Protein AF-A0A2V5XGE8-F1 (afdb_monomer)

Sequence (88 aa):
MRQVKLTGREASVVRAIGFAESMLGADIQDHVRMESEDVTDTLNSLMAAGFVESIPYAEEVQLAEMPVTAFELNPAYTHELKRALVRS

Nearest PDB structures (foldseek):
  2qww-assembly1_A  TM=8.102E-01  e=1.713E-02  Listeria monocytogenes serotype 4b str. F2365
  2fxa-assembly3_C  TM=8.169E-01  e=5.010E-02  Bacillus subtilis
  6pcp-assembly2_C  TM=7.977E-01  e=8.843E-02  Bordetella pertussis
  6pco-assembly2_C  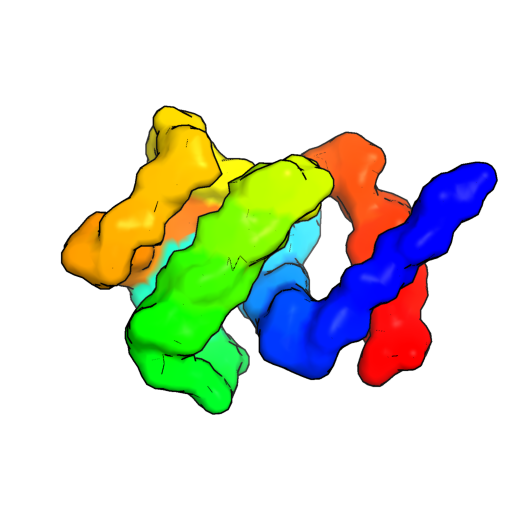TM=7.769E-01  e=8.302E-02  Bordetella bronchiseptica
  4gxo-assembly1_B  TM=7.245E-01  e=4.703E-02  Staphylococcus aureus subsp. aureus str. Newman

Secondary structure (DSSP, 8-state):
-------HHHHHHHHHH-SSS-EEHHHHHHHSSS-HHHHHHHHHHHHHTTSEEEES--SS--TTTGGG-EEEE-GGGHHHHHHHHH--

pLDDT: mean 93.74, std 7.92, range [57.44, 98.5]

Foldseek 3Di:
DDQDADDPLLLQLDVQCDADDWDALLSSPVSDPDDLVSSQVSQLVCLCVVQKAWVVGDNGDDSVRRRGIIMHGRPVCVVNSVVNNVVD

Structure (mmCIF, N/CA/C/O backbone):
data_AF-A0A2V5XGE8-F1
#
_entry.id   AF-A0A2V5XGE8-F1
#
loop_
_atom_site.group_PDB
_atom_site.id
_atom_site.type_symbol
_atom_site.label_atom_id
_atom_site.label_alt_id
_atom_site.label_comp_id
_atom_site.label_asym_id
_atom_site.label_entity_id
_atom_site.label_seq_id
_atom_site.pdbx_PDB_ins_code
_atom_site.Cartn_x
_atom_site.Cartn_y
_atom_site.Cartn_z
_atom_site.occupancy
_atom_site.B_iso_or_equiv
_atom_site.auth_seq_id
_atom_site.auth_comp_id
_atom_site.auth_asym_id
_atom_site.auth_atom_id
_atom_site.pdbx_PDB_model_num
ATOM 1 N N . MET A 1 1 ? 2.403 7.760 21.667 1.00 57.44 1 MET A N 1
ATOM 2 C CA . MET A 1 1 ? 2.264 6.826 20.526 1.00 57.44 1 MET A CA 1
ATOM 3 C C . MET A 1 1 ? 1.648 7.598 19.370 1.00 57.44 1 MET A C 1
ATOM 5 O O . MET A 1 1 ? 0.630 8.243 19.595 1.00 57.44 1 MET A O 1
ATOM 9 N N . ARG A 1 2 ? 2.276 7.624 18.187 1.00 62.78 2 ARG A N 1
ATOM 10 C CA . ARG A 1 2 ? 1.714 8.320 17.016 1.00 62.78 2 ARG A CA 1
ATOM 11 C C . ARG A 1 2 ? 0.448 7.583 16.570 1.00 62.78 2 ARG A C 1
ATOM 13 O O . ARG A 1 2 ? 0.469 6.370 16.405 1.00 62.78 2 ARG A O 1
ATOM 20 N N . GLN A 1 3 ? -0.663 8.301 16.438 1.00 78.44 3 GLN A N 1
ATOM 21 C CA . GLN A 1 3 ? -1.904 7.727 15.930 1.00 78.44 3 GLN A CA 1
ATOM 22 C C . GLN A 1 3 ? -1.811 7.670 14.404 1.00 78.44 3 GLN A C 1
ATOM 24 O O . GLN A 1 3 ? -1.862 8.714 13.758 1.00 78.44 3 GLN A O 1
ATOM 29 N N . VAL A 1 4 ? -1.671 6.468 13.840 1.00 88.44 4 VAL A N 1
ATOM 30 C CA . VAL A 1 4 ? -1.793 6.269 12.391 1.00 88.44 4 VAL A CA 1
ATOM 31 C C . VAL A 1 4 ? -3.237 6.553 11.983 1.00 88.44 4 VAL A C 1
ATOM 33 O O . VAL A 1 4 ? -4.183 6.105 12.639 1.00 88.44 4 VAL A O 1
ATOM 36 N N . LYS A 1 5 ? -3.398 7.342 10.924 1.00 91.06 5 LYS A N 1
ATOM 37 C CA . LYS A 1 5 ? -4.674 7.607 10.264 1.00 91.06 5 LYS A CA 1
ATOM 38 C C . LYS A 1 5 ? -4.513 7.185 8.815 1.00 91.06 5 LYS A C 1
ATOM 40 O O . LYS A 1 5 ? -3.574 7.636 8.175 1.00 91.06 5 LYS A O 1
ATOM 45 N N . LEU A 1 6 ? -5.416 6.331 8.356 1.00 94.06 6 LEU A N 1
ATOM 46 C CA . LEU A 1 6 ? -5.489 5.894 6.970 1.00 94.06 6 LEU A CA 1
ATOM 47 C C . LEU A 1 6 ? -6.723 6.537 6.343 1.00 94.06 6 LEU A C 1
ATOM 49 O O . LEU A 1 6 ? -7.780 6.613 6.976 1.00 94.06 6 LEU A O 1
ATOM 53 N N . THR A 1 7 ? -6.593 6.988 5.107 1.00 94.81 7 THR A N 1
ATOM 54 C CA . THR A 1 7 ? -7.726 7.275 4.231 1.00 94.81 7 THR A CA 1
ATOM 55 C C . THR A 1 7 ? -8.469 5.980 3.892 1.00 94.81 7 THR A C 1
ATOM 57 O O . THR A 1 7 ? -7.970 4.875 4.115 1.00 94.81 7 THR A O 1
ATOM 60 N N . GLY A 1 8 ? -9.669 6.090 3.315 1.00 94.12 8 GLY A N 1
ATOM 61 C CA . GLY A 1 8 ? -10.419 4.910 2.869 1.00 94.12 8 GLY A CA 1
ATOM 62 C C . GLY A 1 8 ? -9.666 4.082 1.819 1.00 94.12 8 GLY A C 1
ATOM 63 O O . GLY A 1 8 ? -9.688 2.855 1.885 1.00 94.12 8 GLY A O 1
ATOM 64 N N . ARG A 1 9 ? -8.949 4.746 0.899 1.00 95.31 9 ARG A N 1
ATOM 65 C CA . ARG A 1 9 ? -8.133 4.097 -0.143 1.00 95.31 9 ARG A CA 1
ATOM 66 C C . ARG A 1 9 ? -6.945 3.352 0.464 1.00 95.31 9 ARG A C 1
ATOM 68 O O . ARG A 1 9 ? -6.798 2.154 0.244 1.00 95.31 9 ARG A O 1
ATOM 75 N N . GLU A 1 10 ? -6.177 4.022 1.321 1.00 97.25 10 GLU A N 1
ATOM 76 C CA . GLU A 1 10 ? -5.059 3.409 2.050 1.00 97.25 10 GLU A CA 1
ATOM 77 C C . GLU A 1 10 ? -5.520 2.231 2.914 1.00 97.25 10 GLU A C 1
ATOM 79 O O . GLU A 1 10 ? -4.909 1.168 2.896 1.00 97.25 10 GLU A O 1
ATOM 84 N N . ALA A 1 11 ? -6.633 2.379 3.638 1.00 96.50 11 ALA A N 1
ATOM 85 C CA . ALA A 1 11 ? -7.194 1.294 4.434 1.00 96.50 11 ALA A CA 1
ATOM 86 C C . ALA A 1 11 ? -7.624 0.104 3.563 1.00 96.50 11 ALA A C 1
ATOM 88 O O . ALA A 1 11 ? -7.463 -1.036 3.991 1.00 96.50 11 ALA A O 1
ATOM 89 N N . SER A 1 12 ? -8.152 0.347 2.359 1.00 96.12 12 SER A N 1
ATOM 90 C CA . SER A 1 12 ? -8.497 -0.716 1.409 1.00 96.12 12 SER A CA 1
ATOM 91 C C . SER A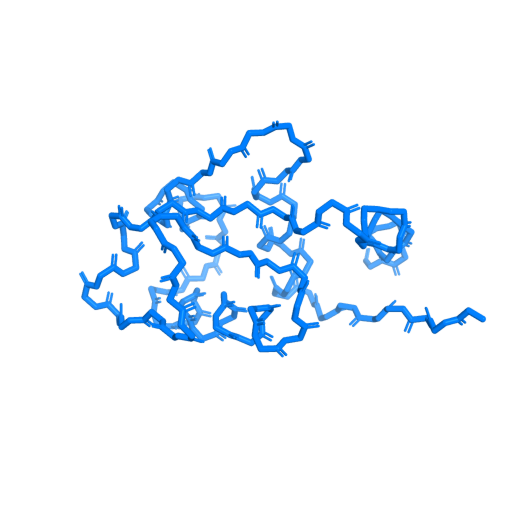 1 12 ? -7.257 -1.489 0.962 1.00 96.12 12 SER A C 1
ATOM 93 O O . SER A 1 12 ? -7.273 -2.716 0.998 1.00 96.12 12 SER A O 1
ATOM 95 N N . VAL A 1 13 ? -6.172 -0.790 0.616 1.00 97.19 13 VAL A N 1
ATOM 96 C CA . VAL A 1 13 ? -4.896 -1.409 0.217 1.00 97.19 13 VAL A CA 1
ATOM 97 C C . VAL A 1 13 ? -4.264 -2.183 1.377 1.00 97.19 13 VAL A C 1
ATOM 99 O O . VAL A 1 13 ? -3.917 -3.349 1.220 1.00 97.19 13 VAL A O 1
ATOM 102 N N . VAL A 1 14 ? -4.197 -1.598 2.578 1.00 96.62 14 VAL A N 1
ATOM 103 C CA . VAL A 1 14 ? -3.655 -2.273 3.774 1.00 96.62 14 VAL A CA 1
ATOM 104 C C . VAL A 1 14 ? -4.468 -3.526 4.131 1.00 96.62 14 VAL A C 1
ATOM 106 O O . VAL A 1 14 ? -3.901 -4.527 4.567 1.00 96.62 14 VAL A O 1
ATOM 109 N N . ARG A 1 15 ? -5.796 -3.507 3.941 1.00 95.44 15 ARG A N 1
ATOM 110 C CA . ARG A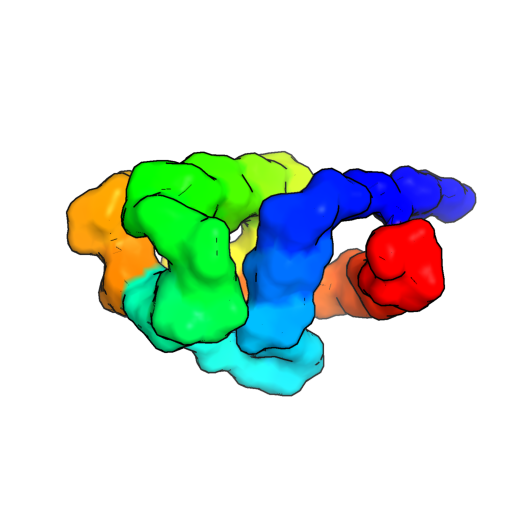 1 15 ? -6.637 -4.704 4.118 1.00 95.44 15 ARG A CA 1
ATOM 111 C C . ARG A 1 15 ? -6.372 -5.766 3.056 1.00 95.44 15 ARG A C 1
ATOM 113 O O . ARG A 1 15 ? -6.407 -6.937 3.415 1.00 95.44 15 ARG A O 1
ATOM 120 N N . ALA A 1 16 ? -6.157 -5.362 1.803 1.00 95.88 16 ALA A N 1
ATOM 121 C CA . ALA A 1 16 ? -5.895 -6.279 0.698 1.00 95.88 16 ALA A CA 1
ATOM 122 C C . ALA A 1 16 ? -4.585 -7.047 0.911 1.00 95.88 16 ALA A C 1
ATOM 124 O O . ALA A 1 16 ? -4.616 -8.271 0.901 1.00 95.88 16 ALA A O 1
ATOM 125 N N . ILE A 1 17 ? -3.485 -6.344 1.219 1.00 96.19 17 ILE A N 1
ATOM 126 C CA . ILE A 1 17 ? -2.174 -6.963 1.501 1.00 96.19 17 ILE A CA 1
ATOM 127 C C . ILE A 1 17 ? -2.271 -7.942 2.683 1.00 96.19 17 ILE A C 1
ATOM 129 O O . ILE A 1 17 ? -1.719 -9.038 2.657 1.00 96.19 17 ILE A O 1
ATOM 133 N N . GLY A 1 18 ? -2.997 -7.563 3.738 1.00 92.12 18 GLY A N 1
ATOM 134 C CA . GLY A 1 18 ? -3.099 -8.382 4.943 1.00 92.12 18 GLY A CA 1
ATOM 135 C C . GLY A 1 18 ? -1.801 -8.404 5.763 1.00 92.12 18 GLY A C 1
ATOM 136 O O . GLY A 1 18 ? -0.886 -7.622 5.547 1.00 92.12 18 GLY A O 1
ATOM 137 N N . PHE A 1 19 ? -1.742 -9.260 6.788 1.00 88.00 19 PHE A N 1
ATOM 138 C CA . PHE A 1 19 ? -0.664 -9.255 7.800 1.00 88.00 19 PHE A CA 1
ATOM 139 C C . PHE A 1 19 ? 0.180 -10.541 7.824 1.00 88.00 19 PHE A C 1
ATOM 141 O O . PHE A 1 19 ? 0.866 -10.779 8.818 1.00 8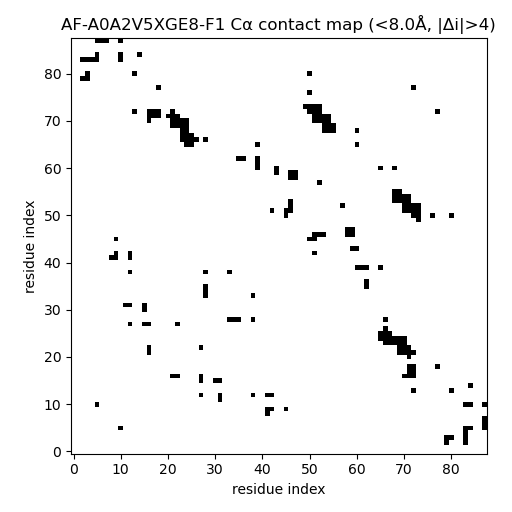8.00 19 PHE A O 1
ATOM 148 N N . ALA A 1 20 ? 0.055 -11.411 6.819 1.00 75.69 20 ALA A N 1
ATOM 149 C CA . ALA A 1 20 ? 0.644 -12.752 6.851 1.00 75.69 20 ALA A CA 1
ATOM 150 C C . ALA A 1 20 ? 1.769 -12.942 5.827 1.00 75.69 20 ALA A C 1
ATOM 152 O O . ALA A 1 20 ? 2.846 -13.389 6.208 1.00 75.69 20 ALA A O 1
ATOM 153 N N . GLU A 1 21 ? 1.528 -12.603 4.561 1.00 85.44 21 GLU A N 1
ATOM 154 C CA . GLU A 1 21 ? 2.457 -12.834 3.451 1.00 85.44 21 GLU A CA 1
ATOM 155 C C . GLU A 1 21 ? 2.460 -11.628 2.507 1.00 85.44 21 GLU A C 1
ATOM 157 O O . GLU A 1 21 ? 1.558 -10.787 2.566 1.00 85.44 21 GLU A O 1
ATOM 162 N N . SER A 1 22 ? 3.483 -11.542 1.656 1.00 93.88 22 SER A N 1
ATOM 163 C CA . SER A 1 22 ? 3.536 -10.547 0.592 1.00 93.88 22 SER A CA 1
ATOM 164 C C . SER A 1 22 ? 2.534 -10.870 -0.518 1.00 93.88 22 SER A C 1
ATOM 166 O O . SER A 1 22 ? 2.177 -12.025 -0.750 1.00 93.88 22 SER A O 1
ATOM 168 N N . MET A 1 23 ? 2.068 -9.833 -1.208 1.00 97.06 23 MET A N 1
ATOM 169 C CA . MET A 1 23 ? 1.035 -9.924 -2.238 1.00 97.06 23 MET A CA 1
ATOM 170 C C . MET A 1 23 ? 1.460 -9.144 -3.482 1.00 97.06 23 MET A C 1
ATOM 172 O O . MET A 1 23 ? 2.028 -8.059 -3.358 1.00 97.06 23 MET A O 1
ATOM 176 N N . LEU A 1 24 ? 1.204 -9.676 -4.682 1.00 98.06 24 LEU A N 1
ATOM 177 C CA . LEU A 1 24 ? 1.527 -8.967 -5.923 1.00 98.06 24 LEU A CA 1
ATOM 178 C C . LEU A 1 24 ? 0.613 -7.754 -6.111 1.00 98.06 24 LEU A C 1
ATOM 180 O O . LEU A 1 24 ? -0.565 -7.794 -5.755 1.00 98.06 24 LEU A O 1
ATOM 184 N N . GLY A 1 25 ? 1.129 -6.691 -6.728 1.00 97.69 25 GLY A N 1
ATOM 185 C CA . GLY A 1 25 ? 0.346 -5.490 -7.016 1.00 97.69 25 GLY A CA 1
ATOM 186 C C . GLY A 1 25 ? -0.887 -5.760 -7.878 1.00 97.69 25 GLY A C 1
ATOM 187 O O . GLY A 1 25 ? -1.932 -5.166 -7.625 1.00 97.69 25 GLY A O 1
ATOM 188 N N . ALA A 1 26 ? -0.814 -6.706 -8.823 1.00 97.56 26 ALA A N 1
ATOM 189 C CA . ALA A 1 26 ? -1.978 -7.141 -9.600 1.00 97.56 26 ALA A CA 1
ATOM 190 C C . ALA A 1 26 ? -3.065 -7.760 -8.707 1.00 97.56 26 ALA A C 1
ATOM 192 O O . ALA A 1 26 ? -4.235 -7.398 -8.815 1.00 97.56 26 ALA A O 1
ATOM 193 N N . ASP A 1 27 ? -2.675 -8.624 -7.767 1.00 97.44 27 ASP A N 1
ATOM 194 C CA . ASP A 1 27 ? -3.625 -9.240 -6.843 1.00 97.44 27 ASP A CA 1
ATOM 195 C C . ASP A 1 27 ? -4.226 -8.180 -5.908 1.00 97.44 27 ASP A C 1
ATOM 197 O O . ASP A 1 27 ? -5.427 -8.186 -5.650 1.00 97.44 27 ASP A O 1
ATOM 201 N N . ILE A 1 28 ? -3.420 -7.229 -5.420 1.00 97.56 28 ILE A N 1
ATOM 202 C CA . ILE A 1 28 ? -3.911 -6.097 -4.620 1.00 97.56 28 ILE A CA 1
ATOM 203 C C . ILE A 1 28 ? -4.934 -5.297 -5.427 1.00 97.56 28 ILE A C 1
ATOM 205 O O . ILE A 1 28 ? -6.003 -4.988 -4.897 1.00 97.56 28 ILE A O 1
ATOM 209 N N . GLN A 1 29 ? -4.633 -4.996 -6.694 1.00 97.19 29 GLN A N 1
ATOM 210 C CA . GLN A 1 29 ? -5.524 -4.275 -7.598 1.00 97.19 29 GLN A CA 1
ATOM 211 C C . GLN A 1 29 ? -6.876 -4.987 -7.748 1.00 97.19 29 GLN A C 1
ATOM 213 O O . GLN A 1 29 ? -7.908 -4.331 -7.641 1.00 97.19 29 GLN A O 1
ATOM 218 N N . ASP A 1 30 ? -6.894 -6.312 -7.898 1.00 96.06 30 ASP A N 1
ATOM 219 C CA . ASP A 1 30 ? -8.135 -7.090 -8.017 1.00 96.06 30 ASP A CA 1
ATOM 220 C C . ASP A 1 30 ? -9.021 -7.026 -6.755 1.00 96.06 30 ASP A C 1
ATOM 222 O O . ASP A 1 30 ? -10.247 -7.166 -6.828 1.00 96.06 30 ASP A O 1
ATOM 226 N N . HIS A 1 31 ? -8.423 -6.790 -5.582 1.00 95.00 31 HIS A N 1
ATOM 227 C CA . HIS A 1 31 ? -9.141 -6.694 -4.306 1.00 95.00 31 HIS A CA 1
ATOM 228 C C . HIS A 1 31 ? -9.661 -5.286 -4.002 1.00 95.00 31 HIS A C 1
ATOM 230 O O . HIS A 1 31 ? -10.542 -5.122 -3.147 1.00 95.00 31 HIS A O 1
ATOM 236 N N . VAL A 1 32 ? -9.135 -4.261 -4.672 1.00 94.81 32 VAL A N 1
ATOM 237 C CA . VAL A 1 32 ? -9.489 -2.863 -4.420 1.00 94.81 32 VAL A CA 1
ATOM 238 C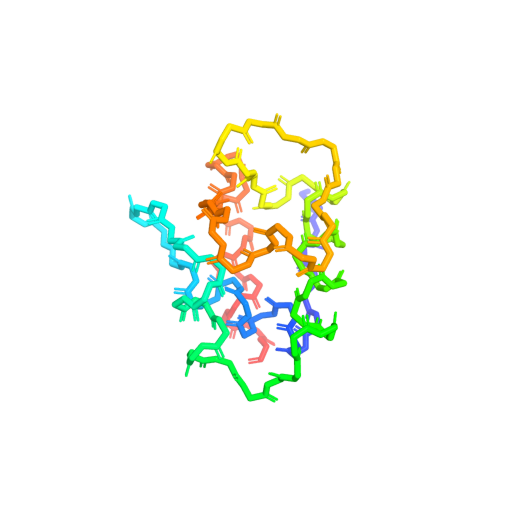 C . VAL A 1 32 ? -10.277 -2.279 -5.589 1.00 94.81 32 VAL A C 1
ATOM 240 O O . VAL A 1 32 ? -10.069 -2.589 -6.751 1.00 94.81 32 VAL A O 1
ATOM 243 N N . ARG A 1 33 ? -11.230 -1.392 -5.296 1.00 92.81 33 ARG A N 1
ATOM 244 C CA . ARG A 1 33 ? -12.047 -0.735 -6.331 1.00 92.81 33 ARG A CA 1
ATOM 245 C C . ARG A 1 33 ? -11.369 0.544 -6.819 1.00 92.81 33 ARG A C 1
ATOM 247 O O . ARG A 1 33 ? -11.895 1.634 -6.596 1.00 92.81 33 ARG A O 1
ATOM 254 N N . MET A 1 34 ? -10.169 0.409 -7.377 1.00 95.50 34 MET A N 1
ATOM 255 C CA . MET A 1 34 ? -9.305 1.518 -7.789 1.00 95.50 34 MET A CA 1
ATOM 256 C C . MET A 1 34 ? -8.629 1.206 -9.128 1.00 95.50 34 MET A C 1
ATOM 258 O O . MET A 1 34 ? -8.323 0.051 -9.419 1.00 95.50 34 MET A O 1
ATOM 262 N N . GLU A 1 35 ? -8.386 2.243 -9.928 1.00 96.69 35 GLU A N 1
ATOM 263 C CA . GLU A 1 35 ? -7.615 2.133 -11.171 1.00 96.69 35 GLU A CA 1
ATOM 264 C C . GLU A 1 35 ? -6.127 1.888 -10.876 1.00 96.69 35 GLU A C 1
ATOM 266 O O . GLU A 1 35 ? -5.645 2.231 -9.796 1.00 96.69 35 GLU A O 1
ATOM 271 N N . SER A 1 36 ? -5.374 1.336 -11.835 1.00 96.44 36 SER A N 1
ATOM 272 C CA . SER A 1 36 ? -3.952 0.994 -11.629 1.00 96.44 36 SER A CA 1
ATOM 273 C C . SER A 1 36 ? -3.111 2.187 -11.157 1.00 96.44 36 SER A C 1
ATOM 275 O O . SER A 1 36 ? -2.243 2.018 -10.304 1.00 96.44 36 SER A O 1
ATOM 277 N N . GLU A 1 37 ? -3.380 3.386 -11.683 1.00 97.75 37 GLU A N 1
ATOM 278 C CA . GLU A 1 37 ? -2.711 4.635 -11.285 1.00 97.75 37 GLU A CA 1
ATOM 279 C C . GLU A 1 37 ? -2.999 4.972 -9.816 1.00 97.75 37 GLU A C 1
ATOM 281 O O . GLU A 1 37 ? -2.075 5.100 -9.018 1.00 97.75 37 GLU A O 1
ATOM 286 N N . ASP A 1 38 ? -4.277 4.960 -9.421 1.00 97.94 38 ASP A N 1
ATOM 287 C CA . ASP A 1 38 ? -4.704 5.190 -8.036 1.00 97.94 38 ASP A CA 1
ATOM 288 C C . ASP A 1 38 ? -4.090 4.162 -7.058 1.00 97.94 38 ASP A C 1
ATOM 290 O O . ASP A 1 38 ? -3.735 4.511 -5.926 1.00 97.94 38 ASP A O 1
ATOM 294 N N . VAL A 1 39 ? -3.988 2.886 -7.458 1.00 98.00 39 VAL A N 1
ATOM 295 C CA . VAL A 1 39 ? -3.371 1.822 -6.642 1.00 98.00 39 VAL A CA 1
ATOM 296 C C . VAL A 1 39 ? -1.874 2.062 -6.485 1.00 98.00 39 VAL A C 1
ATOM 298 O O . VAL A 1 39 ? -1.369 2.002 -5.364 1.00 98.00 39 VAL A O 1
ATOM 301 N N . THR A 1 40 ? -1.187 2.379 -7.583 1.00 98.50 40 THR A N 1
ATOM 302 C CA . THR A 1 40 ? 0.255 2.662 -7.595 1.00 98.50 40 THR A CA 1
ATOM 303 C C . THR A 1 40 ? 0.580 3.850 -6.694 1.00 98.50 40 THR A C 1
ATOM 305 O O . THR A 1 40 ? 1.415 3.729 -5.799 1.00 98.50 40 THR A O 1
ATOM 308 N N . ASP A 1 41 ? -0.150 4.957 -6.836 1.00 98.38 41 ASP A N 1
ATOM 309 C CA . ASP A 1 41 ? 0.034 6.159 -6.016 1.00 98.38 41 ASP A CA 1
ATOM 310 C C . ASP A 1 41 ? -0.216 5.889 -4.529 1.00 98.38 41 ASP A C 1
ATOM 312 O O . ASP A 1 41 ? 0.499 6.390 -3.654 1.00 98.38 41 ASP A O 1
ATOM 316 N N . THR A 1 42 ? -1.222 5.067 -4.221 1.00 98.50 42 THR A N 1
ATOM 317 C CA . THR A 1 42 ? -1.550 4.703 -2.838 1.00 98.50 42 THR A CA 1
ATOM 318 C C . THR A 1 42 ? -0.479 3.796 -2.232 1.00 98.50 42 THR A C 1
ATOM 320 O O . THR A 1 42 ? -0.093 4.006 -1.082 1.00 98.50 42 THR A O 1
ATOM 323 N N . LEU A 1 43 ? 0.036 2.821 -2.986 1.00 98.38 43 LEU A N 1
ATOM 324 C CA . LEU A 1 43 ? 1.143 1.967 -2.551 1.00 98.38 43 LEU A CA 1
ATOM 325 C C . LEU A 1 43 ? 2.410 2.790 -2.310 1.00 98.38 43 LEU A C 1
ATOM 327 O O . LEU A 1 43 ? 2.975 2.703 -1.223 1.00 98.38 43 LEU A O 1
ATOM 331 N N . ASN A 1 44 ? 2.789 3.662 -3.246 1.00 98.44 44 ASN A N 1
ATOM 332 C CA . ASN A 1 44 ? 3.944 4.549 -3.089 1.00 98.44 44 ASN A CA 1
ATOM 333 C C . ASN A 1 44 ? 3.781 5.500 -1.891 1.00 98.44 44 ASN A C 1
ATOM 335 O O . ASN A 1 44 ? 4.725 5.708 -1.130 1.00 98.44 44 ASN A O 1
ATOM 339 N N . SER A 1 45 ? 2.573 6.017 -1.645 1.00 98.06 45 SER A N 1
ATOM 340 C CA . SER A 1 45 ? 2.285 6.843 -0.462 1.00 98.06 45 SER A CA 1
ATOM 341 C C . SER A 1 45 ? 2.450 6.060 0.849 1.00 98.06 45 SER A C 1
ATOM 343 O O . SER A 1 45 ? 3.038 6.561 1.811 1.00 98.06 45 SER A O 1
ATOM 345 N N . LEU A 1 46 ? 1.973 4.811 0.893 1.00 97.81 46 LEU A N 1
ATOM 346 C CA . LEU A 1 46 ? 2.135 3.920 2.045 1.00 97.81 46 LEU A CA 1
ATOM 347 C C . LEU A 1 46 ? 3.597 3.491 2.250 1.00 97.81 46 LEU A C 1
ATOM 349 O O . LEU A 1 46 ? 4.031 3.369 3.399 1.00 97.81 46 LEU A O 1
ATOM 353 N N . MET A 1 47 ? 4.355 3.308 1.166 1.00 97.88 47 MET A N 1
ATOM 354 C CA . MET A 1 47 ? 5.794 3.030 1.194 1.00 97.88 47 MET A CA 1
ATOM 355 C C . MET A 1 47 ? 6.586 4.219 1.731 1.00 97.88 47 MET A C 1
ATOM 357 O O . MET A 1 47 ? 7.370 4.062 2.664 1.00 97.88 47 MET A O 1
ATOM 361 N N . ALA A 1 48 ? 6.309 5.430 1.245 1.00 97.38 48 ALA A N 1
ATOM 362 C CA . ALA A 1 48 ? 6.934 6.655 1.741 1.00 97.38 48 ALA A CA 1
ATOM 363 C C . ALA A 1 48 ? 6.645 6.903 3.235 1.00 97.38 48 ALA A C 1
ATOM 365 O O . ALA A 1 48 ? 7.478 7.451 3.960 1.00 97.38 48 ALA A O 1
ATOM 366 N N . ALA A 1 49 ? 5.476 6.473 3.722 1.00 95.75 49 ALA A N 1
ATOM 367 C CA . ALA A 1 49 ? 5.129 6.507 5.142 1.00 95.75 49 ALA A CA 1
ATOM 368 C C . ALA A 1 49 ? 5.788 5.383 5.972 1.00 95.75 49 ALA A C 1
ATOM 370 O O . ALA A 1 49 ? 5.727 5.418 7.205 1.00 95.75 49 ALA A O 1
ATOM 371 N N . GLY A 1 50 ? 6.408 4.395 5.320 1.00 95.69 50 GLY A N 1
ATOM 372 C CA . GLY A 1 50 ? 7.032 3.224 5.936 1.00 95.69 50 GLY A CA 1
ATOM 373 C C . GLY A 1 50 ? 6.041 2.151 6.395 1.00 95.69 50 GLY A C 1
ATOM 374 O O . GLY A 1 50 ? 6.407 1.296 7.199 1.00 95.69 50 GLY A O 1
ATOM 375 N N . PHE A 1 51 ? 4.784 2.204 5.943 1.00 96.56 51 PHE A N 1
ATOM 376 C CA . PHE A 1 51 ? 3.741 1.242 6.317 1.00 96.56 51 PHE A CA 1
ATOM 377 C C . PHE A 1 51 ? 3.719 0.000 5.427 1.00 96.56 51 PHE A C 1
ATOM 379 O O . PHE A 1 51 ? 3.282 -1.056 5.883 1.00 96.56 51 PHE A O 1
ATOM 386 N N . VAL A 1 52 ? 4.172 0.136 4.183 1.00 97.62 52 VAL A N 1
ATOM 387 C CA . VAL A 1 52 ? 4.273 -0.927 3.178 1.00 97.62 52 VAL A CA 1
ATOM 388 C C . VAL A 1 52 ? 5.711 -0.975 2.674 1.00 97.62 52 VAL A C 1
ATOM 390 O O . VAL A 1 52 ? 6.367 0.059 2.597 1.00 97.62 52 VAL A O 1
ATOM 393 N N . GLU A 1 53 ? 6.197 -2.156 2.326 1.00 97.38 53 GLU A N 1
ATOM 394 C CA . GLU A 1 53 ? 7.504 -2.366 1.705 1.00 97.38 53 GLU A CA 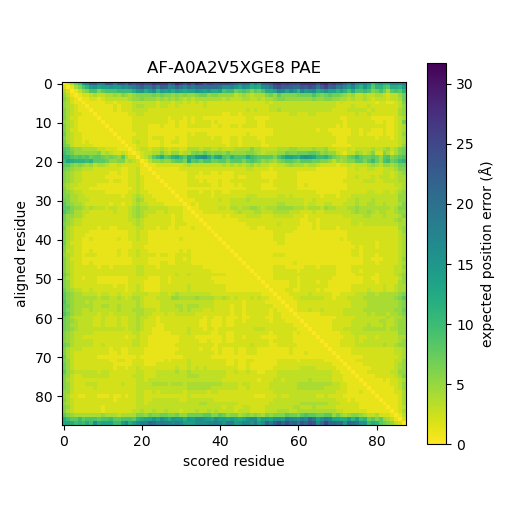1
ATOM 395 C C . GLU A 1 53 ? 7.329 -3.208 0.435 1.00 97.38 53 GLU A C 1
ATOM 397 O O . GLU A 1 53 ? 6.445 -4.066 0.373 1.00 97.38 53 GLU A O 1
ATOM 402 N N . SER A 1 54 ? 8.142 -2.946 -0.592 1.00 97.94 54 SER A N 1
ATOM 403 C CA . SER A 1 54 ? 8.177 -3.757 -1.811 1.00 97.94 54 SER A CA 1
ATOM 404 C C . SER A 1 54 ? 9.248 -4.845 -1.726 1.00 97.94 54 SER A C 1
ATOM 406 O O . SER A 1 54 ? 10.245 -4.707 -1.013 1.00 97.94 54 SER A O 1
ATOM 408 N N . ILE A 1 55 ? 9.080 -5.913 -2.506 1.00 95.44 55 ILE A N 1
ATOM 409 C CA . ILE A 1 55 ? 10.023 -7.029 -2.591 1.00 95.44 55 ILE A CA 1
ATOM 410 C C . ILE A 1 55 ? 10.341 -7.309 -4.072 1.00 95.44 55 ILE A C 1
ATOM 412 O O . ILE A 1 55 ? 9.463 -7.779 -4.800 1.00 95.44 55 ILE A O 1
ATOM 416 N N . PRO A 1 56 ? 11.586 -7.066 -4.536 1.00 94.75 56 PRO A N 1
ATOM 417 C CA . PRO A 1 56 ? 12.695 -6.456 -3.795 1.00 94.75 56 PRO A CA 1
ATOM 418 C C . PRO A 1 56 ? 12.406 -5.000 -3.393 1.00 94.75 56 PRO A C 1
ATOM 420 O O . PRO A 1 56 ? 11.540 -4.338 -3.969 1.00 94.75 56 PRO A O 1
ATOM 423 N N . TYR A 1 57 ? 13.152 -4.507 -2.403 1.00 94.88 57 TYR A N 1
ATOM 424 C CA . TYR A 1 57 ? 13.003 -3.136 -1.921 1.00 94.88 57 TYR A CA 1
ATOM 425 C C . TYR A 1 57 ? 13.263 -2.124 -3.041 1.00 94.88 57 TYR A C 1
ATOM 427 O O . TYR A 1 57 ? 14.303 -2.165 -3.703 1.00 94.88 57 TYR A O 1
ATOM 435 N N . ALA A 1 58 ? 12.329 -1.194 -3.188 1.00 96.12 58 ALA A N 1
ATOM 436 C CA . ALA A 1 58 ? 12.418 -0.008 -4.014 1.00 96.12 58 ALA A CA 1
ATOM 437 C C . ALA A 1 58 ? 11.916 1.189 -3.196 1.00 96.12 58 ALA A C 1
ATOM 439 O O . ALA A 1 58 ? 11.046 1.043 -2.339 1.00 96.12 58 ALA A O 1
ATOM 440 N N . GLU A 1 59 ? 12.464 2.375 -3.453 1.00 95.38 59 GLU A N 1
ATOM 441 C CA . GLU A 1 59 ? 11.969 3.611 -2.826 1.00 95.38 59 GLU A CA 1
ATOM 442 C C . GLU A 1 59 ? 10.618 4.044 -3.416 1.00 95.38 59 GLU A C 1
ATOM 444 O O . GLU A 1 59 ? 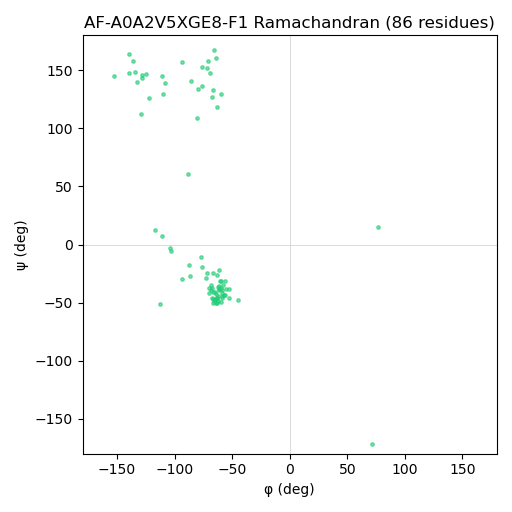9.804 4.653 -2.727 1.00 95.38 59 GLU A O 1
ATOM 449 N N . GLU A 1 60 ? 10.375 3.696 -4.680 1.00 97.19 60 GLU A N 1
ATOM 450 C CA . GLU A 1 60 ? 9.166 3.999 -5.440 1.00 97.19 60 GLU A CA 1
ATOM 451 C C . GLU A 1 60 ? 8.969 2.923 -6.514 1.00 97.19 60 GLU A C 1
ATOM 453 O O . GLU A 1 60 ? 9.943 2.419 -7.080 1.00 97.19 60 GLU A O 1
ATOM 458 N N . VAL A 1 61 ? 7.717 2.578 -6.805 1.00 97.94 61 VAL A N 1
ATOM 459 C CA . VAL A 1 61 ? 7.342 1.621 -7.849 1.00 97.94 61 VAL A CA 1
ATOM 460 C C . VAL A 1 61 ? 6.661 2.352 -8.997 1.00 97.94 61 VAL A C 1
ATOM 462 O O . 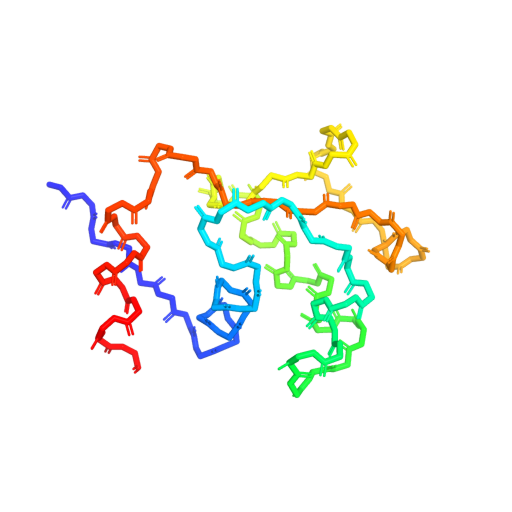VAL A 1 61 ? 5.710 3.107 -8.789 1.00 97.94 61 VAL A O 1
ATOM 465 N N . GLN A 1 62 ? 7.124 2.112 -10.223 1.00 98.25 62 GLN A N 1
ATOM 466 C CA . GLN A 1 62 ? 6.514 2.703 -11.412 1.00 98.25 62 GLN A CA 1
ATOM 467 C C . GLN A 1 62 ? 5.208 1.988 -11.779 1.00 98.25 62 GLN A C 1
ATOM 469 O O . GLN A 1 62 ? 5.063 0.784 -11.564 1.00 98.25 62 GLN A O 1
ATOM 474 N N . LEU A 1 63 ? 4.280 2.697 -12.430 1.00 97.88 63 LEU A N 1
ATOM 475 C CA . LEU A 1 63 ? 2.983 2.141 -12.852 1.00 97.88 63 LEU A CA 1
ATOM 476 C C . LEU A 1 63 ? 3.118 0.847 -13.674 1.00 97.88 63 LEU A C 1
ATOM 478 O O . LEU A 1 63 ? 2.329 -0.079 -13.514 1.00 97.88 63 LEU A O 1
ATOM 482 N N . ALA A 1 64 ? 4.128 0.768 -14.544 1.00 97.69 64 ALA A N 1
ATOM 483 C CA . ALA A 1 64 ? 4.377 -0.411 -15.375 1.00 97.69 64 ALA A CA 1
ATOM 484 C C . ALA A 1 64 ? 4.912 -1.619 -14.582 1.00 97.69 64 ALA A C 1
ATOM 486 O O . ALA A 1 64 ? 4.760 -2.758 -15.019 1.00 97.69 64 ALA A O 1
ATOM 487 N N . GLU A 1 65 ? 5.546 -1.372 -13.438 1.00 97.75 65 GLU A N 1
ATOM 488 C CA . GLU A 1 65 ? 6.164 -2.388 -12.581 1.00 97.75 65 GLU A CA 1
ATOM 489 C C . GLU A 1 65 ? 5.196 -2.862 -11.492 1.00 97.75 65 GLU A C 1
ATOM 491 O O . GLU A 1 65 ? 5.244 -4.024 -11.096 1.00 97.75 65 GLU A O 1
ATOM 496 N N . MET A 1 66 ? 4.281 -1.987 -11.053 1.00 97.75 66 MET A N 1
ATOM 497 C CA . MET A 1 66 ? 3.329 -2.244 -9.969 1.00 97.75 66 MET A CA 1
ATOM 498 C C . MET A 1 66 ? 2.656 -3.623 -10.050 1.00 97.75 66 MET A C 1
ATOM 500 O O . MET A 1 66 ? 2.708 -4.331 -9.045 1.00 97.75 66 MET A O 1
ATOM 504 N N . PRO A 1 67 ? 2.119 -4.084 -11.200 1.00 97.94 67 PRO A N 1
ATOM 505 C CA . PRO A 1 67 ? 1.403 -5.358 -11.252 1.00 97.94 67 PRO A CA 1
ATOM 506 C C . PRO A 1 67 ? 2.244 -6.577 -10.843 1.00 97.94 67 PRO A C 1
ATOM 508 O O . PRO A 1 67 ? 1.699 -7.541 -10.308 1.00 97.94 67 PRO A O 1
ATOM 511 N N . VAL A 1 68 ? 3.558 -6.547 -11.091 1.00 97.75 68 VAL A N 1
ATOM 512 C CA . VAL A 1 68 ? 4.473 -7.680 -10.854 1.00 97.75 68 VAL A CA 1
ATOM 513 C C . VAL A 1 68 ? 5.328 -7.519 -9.597 1.00 97.75 68 VAL A C 1
ATOM 515 O O . VAL A 1 68 ? 6.045 -8.446 -9.223 1.00 97.75 68 VAL A O 1
ATOM 518 N N . THR A 1 69 ? 5.256 -6.365 -8.937 1.00 98.31 69 THR A N 1
ATOM 519 C CA . THR A 1 69 ? 5.956 -6.110 -7.679 1.00 98.31 69 THR A CA 1
ATOM 520 C C . THR A 1 69 ? 5.187 -6.731 -6.518 1.00 98.31 69 THR A C 1
ATOM 522 O O . THR A 1 69 ? 3.969 -6.583 -6.422 1.00 98.31 69 THR A O 1
ATOM 525 N N . ALA A 1 70 ? 5.891 -7.426 -5.625 1.00 98.19 70 ALA A N 1
ATOM 526 C CA . ALA A 1 70 ? 5.315 -7.923 -4.381 1.00 98.19 70 ALA A CA 1
ATOM 527 C C . ALA A 1 70 ? 5.382 -6.844 -3.293 1.00 98.19 70 ALA A C 1
ATOM 529 O O . ALA A 1 70 ? 6.386 -6.142 -3.182 1.00 98.19 70 ALA A O 1
ATOM 530 N N . PHE A 1 71 ? 4.337 -6.742 -2.477 1.00 98.25 71 PHE A N 1
ATOM 531 C CA . PHE A 1 71 ? 4.221 -5.784 -1.381 1.00 98.25 71 PHE A CA 1
ATOM 532 C C . PHE A 1 71 ? 3.845 -6.487 -0.083 1.00 98.25 71 PHE A C 1
ATOM 534 O O . PHE A 1 71 ? 3.030 -7.408 -0.082 1.00 98.25 71 PHE A O 1
ATOM 541 N N . GLU A 1 72 ? 4.387 -6.019 1.033 1.00 97.44 72 GLU A N 1
ATOM 542 C CA . GLU A 1 72 ? 4.029 -6.481 2.373 1.00 97.44 72 GLU A CA 1
ATOM 543 C C . GLU A 1 72 ? 3.876 -5.312 3.346 1.00 97.44 72 GLU A C 1
ATOM 545 O O . GLU A 1 72 ? 4.395 -4.218 3.125 1.00 97.44 72 GLU A O 1
ATOM 550 N N . LEU A 1 73 ? 3.133 -5.519 4.436 1.00 96.94 73 LEU A N 1
ATOM 551 C CA . LEU A 1 73 ? 3.049 -4.521 5.500 1.00 96.94 73 LEU A CA 1
ATOM 552 C C . LEU A 1 73 ? 4.319 -4.547 6.343 1.00 96.94 73 LEU A C 1
ATOM 554 O O . LEU A 1 73 ? 4.749 -5.612 6.783 1.00 96.94 73 LEU A O 1
ATOM 558 N N . ASN A 1 74 ? 4.841 -3.370 6.679 1.00 94.94 74 ASN A N 1
ATOM 559 C CA . ASN A 1 74 ? 5.985 -3.259 7.571 1.00 94.94 74 ASN A CA 1
ATOM 560 C C . ASN A 1 74 ? 5.630 -3.811 8.971 1.00 94.94 74 ASN A C 1
ATOM 562 O O . ASN A 1 74 ? 4.761 -3.243 9.659 1.00 94.94 74 ASN A O 1
ATOM 566 N N . PRO A 1 75 ? 6.319 -4.865 9.455 1.00 92.44 75 PRO A N 1
ATOM 567 C CA . PRO A 1 75 ? 6.023 -5.481 10.743 1.00 92.44 75 PRO A CA 1
ATOM 568 C C . PRO A 1 75 ? 6.072 -4.498 11.918 1.00 92.44 75 PRO A C 1
ATOM 570 O O . PRO A 1 75 ? 5.282 -4.639 12.858 1.00 92.44 75 PRO A O 1
ATOM 573 N N . ALA A 1 76 ? 6.924 -3.467 11.841 1.00 92.94 76 ALA A N 1
ATOM 574 C CA . ALA A 1 76 ? 7.091 -2.447 12.875 1.00 92.94 76 ALA A CA 1
ATOM 575 C C . ALA A 1 76 ? 5.815 -1.630 13.151 1.00 92.94 76 ALA A C 1
ATOM 577 O O . ALA A 1 76 ? 5.674 -1.081 14.243 1.00 92.94 76 ALA A O 1
ATOM 578 N N . TYR A 1 77 ? 4.875 -1.581 12.199 1.00 93.56 77 TYR A N 1
ATOM 579 C CA . TYR A 1 77 ? 3.627 -0.815 12.300 1.00 93.56 77 TYR A CA 1
ATOM 580 C C . TYR A 1 77 ? 2.372 -1.688 12.413 1.00 93.56 77 TYR A C 1
ATOM 582 O O . TYR A 1 77 ? 1.251 -1.175 12.396 1.00 93.56 77 TYR A O 1
ATOM 590 N N . THR A 1 78 ? 2.519 -3.007 12.567 1.00 91.38 78 THR A N 1
ATOM 591 C CA . THR A 1 78 ? 1.391 -3.956 12.581 1.00 91.38 78 THR A CA 1
ATOM 592 C C . THR A 1 78 ? 0.300 -3.573 13.586 1.00 91.38 78 THR A C 1
ATOM 594 O O . THR A 1 78 ? -0.892 -3.602 13.272 1.00 91.38 78 THR A O 1
ATOM 597 N N . HIS A 1 79 ? 0.677 -3.205 14.814 1.00 92.12 79 HIS A N 1
ATOM 598 C CA . HIS A 1 79 ? -0.286 -2.869 15.866 1.00 92.12 79 HIS A CA 1
ATOM 599 C C . HIS A 1 79 ? -1.005 -1.540 15.596 1.00 92.12 79 HIS A C 1
ATOM 601 O O . HIS A 1 79 ? -2.192 -1.386 15.897 1.00 92.12 79 HIS A O 1
ATOM 607 N N . GLU A 1 80 ? -0.299 -0.559 15.053 1.00 93.69 80 GLU A N 1
ATOM 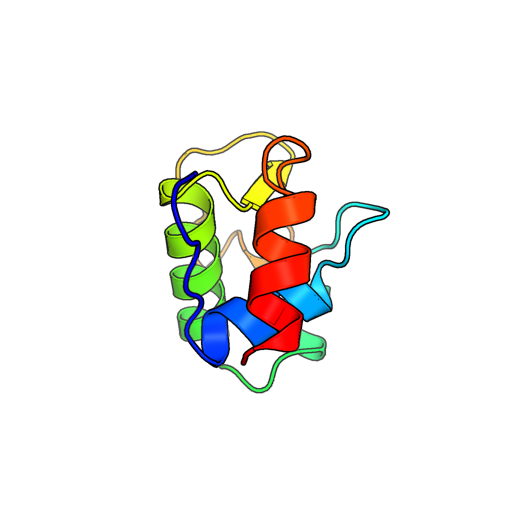608 C CA . GLU A 1 80 ? -0.812 0.742 14.642 1.00 93.69 80 GLU A CA 1
ATOM 609 C C . GLU A 1 80 ? -1.794 0.597 13.478 1.00 93.69 80 GLU A C 1
ATOM 611 O O . GLU A 1 80 ? -2.913 1.104 13.575 1.00 93.69 80 GLU A O 1
ATOM 616 N N . LEU A 1 81 ? -1.419 -0.150 12.437 1.00 94.19 81 LEU A N 1
ATOM 617 C CA . LEU A 1 81 ? -2.246 -0.397 11.257 1.00 94.19 81 LEU A CA 1
ATOM 618 C C . LEU A 1 81 ? -3.517 -1.167 11.624 1.00 94.19 81 LEU A C 1
ATOM 620 O O . LEU A 1 81 ? -4.612 -0.727 11.281 1.00 94.19 81 LEU A O 1
ATOM 624 N N . LYS A 1 82 ? -3.421 -2.235 12.432 1.00 93.50 82 LYS A N 1
ATOM 625 C CA . LYS A 1 82 ? -4.607 -2.953 12.942 1.00 93.50 82 LYS A CA 1
ATOM 626 C C . LYS A 1 82 ? -5.567 -2.022 13.684 1.00 93.50 82 LYS A C 1
ATOM 628 O O . LYS A 1 82 ? -6.774 -2.085 13.472 1.00 93.50 82 LYS A O 1
ATOM 633 N N . ARG A 1 83 ? -5.047 -1.130 14.535 1.00 92.75 83 ARG A N 1
ATOM 634 C CA . ARG A 1 83 ? -5.877 -0.148 15.255 1.00 92.75 83 ARG A CA 1
ATOM 635 C C . ARG A 1 83 ? -6.503 0.886 14.321 1.00 92.75 83 ARG A C 1
ATOM 637 O O . ARG A 1 83 ? -7.642 1.280 14.562 1.00 92.75 83 ARG A O 1
ATOM 644 N N . ALA A 1 84 ? -5.784 1.324 13.290 1.00 92.38 84 ALA A N 1
ATOM 645 C CA . ALA A 1 84 ? -6.301 2.257 12.294 1.00 92.38 84 ALA A CA 1
ATOM 646 C C . ALA A 1 84 ? -7.452 1.635 11.486 1.00 92.38 84 ALA A C 1
ATOM 648 O O . ALA A 1 84 ? -8.474 2.288 11.303 1.00 92.38 84 ALA A O 1
ATOM 649 N N . LEU A 1 85 ? -7.342 0.355 11.113 1.00 92.25 85 LEU A N 1
ATOM 650 C CA . LEU A 1 85 ? -8.377 -0.380 10.377 1.00 92.25 85 LEU A CA 1
ATOM 651 C C . LEU A 1 85 ? -9.672 -0.623 11.169 1.00 92.25 85 LEU A C 1
ATOM 653 O O . LEU A 1 85 ? -10.722 -0.831 10.575 1.00 92.25 85 LEU A O 1
ATOM 657 N N . VAL A 1 86 ? -9.641 -0.638 12.502 1.00 87.69 86 VAL A N 1
ATOM 658 C CA . VAL A 1 86 ? -10.875 -0.775 13.308 1.00 87.69 86 VAL A CA 1
ATOM 659 C C . VAL A 1 86 ? -11.673 0.535 13.349 1.00 87.69 86 VAL A C 1
ATOM 661 O O . VAL A 1 86 ? -12.857 0.531 13.672 1.00 87.69 86 VAL A O 1
ATOM 664 N N . ARG A 1 87 ? -11.026 1.667 13.052 1.00 69.50 87 ARG A N 1
ATOM 665 C CA . ARG A 1 87 ? -11.600 3.015 13.179 1.00 69.50 87 ARG A CA 1
ATOM 666 C C . ARG A 1 87 ? -11.998 3.645 11.840 1.00 69.50 87 ARG A C 1
ATOM 668 O O . ARG A 1 87 ? -12.477 4.778 11.871 1.00 69.50 87 ARG A O 1
ATOM 675 N N . SER A 1 88 ? -11.734 2.971 10.718 1.00 59.41 88 SER A N 1
ATOM 676 C CA . SER A 1 88 ? -11.966 3.464 9.356 1.00 59.41 88 SER A CA 1
ATOM 677 C C . SER A 1 88 ? -13.265 2.976 8.736 1.00 59.41 88 SER A C 1
ATOM 679 O O . SER A 1 88 ? -13.729 1.874 9.105 1.00 59.41 88 SER A O 1
#

Mean predicted aligned error: 3.1 Å

Radius of gyration: 11.76 Å; Cα contacts (8 Å, |Δi|>4): 117; chains: 1; bounding box: 25×21×36 Å

Solvent-accessible surface area (backbone atoms only — not comparable to full-atom values): 5076 Å² total; per-residue (Å²): 131,87,81,61,81,62,53,75,66,50,44,46,51,55,60,52,40,38,94,84,55,68,35,37,35,44,60,40,43,75,69,38,100,56,53,70,64,62,48,34,54,44,50,38,52,34,32,72,71,57,48,31,45,44,57,75,80,57,88,65,67,51,73,90,48,33,49,78,34,28,32,31,58,31,74,94,42,49,72,48,51,56,55,31,58,75,74,104